Protein AF-A0A0N4XJQ5-F1 (afdb_monomer_lite)

Foldseek 3Di:
DVCVVVVVVVVVVVVVVVCCVVPVPPPPPPPDPDPDDDCPPDPPDPPVVVVVVVVVVVVVVVVVVCCVVCVLVVCCVVVVDDSVVSVVVVVVVVVVVVVVVVVVVVVVCVVVVD

pLDDT: mean 71.08, std 12.89, range [42.84, 88.19]

Organism: Nippostrongylus brasiliensis (NCBI:txid27835)

Sequence (114 aa):
MFTAPAWFATLICILSLVLLLILLEENYVGVQEEDEVDYNPLPHFDKIAVSVCVVTQFTLMFIITNLETIGSMYAMAMWSWSTHETVVYIGILQAVNGAASVLVYAGFVVKLGD

Structure (mmCIF, N/CA/C/O backbone):
data_AF-A0A0N4XJQ5-F1
#
_entry.id   AF-A0A0N4XJQ5-F1
#
loop_
_atom_site.group_PDB
_atom_site.id
_atom_site.type_symbol
_atom_site.label_atom_id
_atom_site.label_alt_id
_atom_site.label_comp_id
_atom_site.label_asym_id
_atom_site.label_entity_id
_atom_site.label_seq_id
_atom_site.pdbx_PDB_ins_code
_atom_site.Cartn_x
_atom_site.Cartn_y
_atom_site.Cartn_z
_atom_site.occupancy
_atom_site.B_iso_or_equiv
_atom_site.auth_seq_id
_atom_site.auth_comp_id
_atom_site.auth_asym_id
_atom_site.auth_atom_id
_atom_site.pdbx_PDB_model_num
ATOM 1 N N . MET A 1 1 ? -20.963 -13.973 8.513 1.00 50.94 1 MET A N 1
ATOM 2 C CA . MET A 1 1 ? -20.567 -12.555 8.343 1.00 50.94 1 MET A CA 1
ATOM 3 C C . MET A 1 1 ? -19.050 -12.355 8.160 1.00 50.94 1 MET A C 1
ATOM 5 O O . MET A 1 1 ? -18.617 -11.218 8.133 1.00 50.94 1 MET A O 1
ATOM 9 N N . PHE A 1 2 ? -18.259 -13.417 7.926 1.00 44.44 2 PHE A N 1
ATOM 10 C CA . PHE A 1 2 ? -16.825 -13.332 7.573 1.00 44.44 2 PHE A CA 1
ATOM 11 C C . PHE A 1 2 ? -16.528 -13.627 6.090 1.00 44.44 2 PHE A C 1
ATOM 13 O O . PHE A 1 2 ? -15.412 -13.434 5.630 1.00 44.44 2 PHE A O 1
ATOM 20 N N . THR A 1 3 ? -17.522 -14.086 5.322 1.00 56.22 3 THR A N 1
ATOM 21 C CA . THR A 1 3 ? -17.370 -14.436 3.899 1.00 56.22 3 THR A CA 1
ATOM 22 C C . THR A 1 3 ? -17.690 -13.276 2.957 1.00 56.22 3 THR A C 1
ATOM 24 O O . THR A 1 3 ? -17.146 -13.222 1.862 1.00 56.22 3 THR A O 1
ATOM 27 N N . ALA A 1 4 ? -18.526 -12.320 3.376 1.00 64.75 4 ALA A N 1
ATOM 28 C CA . ALA A 1 4 ? -18.886 -11.154 2.564 1.00 64.75 4 ALA A CA 1
ATOM 29 C C . ALA A 1 4 ? -17.675 -10.303 2.112 1.00 64.75 4 ALA A C 1
ATOM 31 O O . ALA A 1 4 ? -17.632 -9.955 0.933 1.00 64.75 4 ALA A O 1
ATOM 32 N N . PRO A 1 5 ? -16.659 -10.035 2.964 1.00 67.62 5 PRO A N 1
ATOM 33 C CA . PRO A 1 5 ? -15.466 -9.307 2.530 1.00 67.62 5 PRO A CA 1
ATOM 34 C C . PRO A 1 5 ? -14.649 -10.106 1.507 1.00 67.62 5 PRO A C 1
ATOM 36 O O . PRO A 1 5 ? -14.155 -9.541 0.538 1.00 67.62 5 PRO A O 1
ATOM 39 N N . ALA A 1 6 ? -14.553 -11.429 1.683 1.00 67.31 6 ALA A N 1
ATOM 40 C CA . ALA A 1 6 ? -13.788 -12.302 0.795 1.00 67.31 6 ALA A CA 1
ATOM 41 C C . ALA A 1 6 ? -14.404 -12.377 -0.611 1.00 67.31 6 ALA A C 1
ATOM 43 O O . ALA A 1 6 ? -13.694 -12.258 -1.609 1.00 67.31 6 ALA A O 1
ATOM 44 N N . TRP A 1 7 ? -15.731 -12.502 -0.703 1.00 74.69 7 TRP A N 1
ATOM 45 C CA . TRP A 1 7 ? -16.437 -12.467 -1.987 1.00 74.69 7 TRP A CA 1
ATOM 46 C C . TRP A 1 7 ? -16.303 -11.106 -2.678 1.00 74.69 7 TRP A C 1
ATOM 48 O O . TRP A 1 7 ? -16.086 -11.056 -3.886 1.00 74.69 7 TRP A O 1
ATOM 58 N N . PHE A 1 8 ? -16.362 -10.012 -1.916 1.00 76.56 8 PHE A N 1
ATOM 59 C CA . PHE A 1 8 ? -16.209 -8.661 -2.451 1.00 76.56 8 PHE A CA 1
ATOM 60 C C . PHE A 1 8 ? -14.788 -8.391 -2.973 1.00 76.56 8 PHE A C 1
ATOM 62 O O . PHE A 1 8 ? -14.630 -7.903 -4.089 1.00 76.56 8 PHE A O 1
ATOM 69 N N . ALA A 1 9 ? -13.754 -8.790 -2.226 1.00 69.88 9 ALA A N 1
ATOM 70 C CA . ALA A 1 9 ? -12.361 -8.690 -2.665 1.00 69.88 9 ALA A CA 1
ATOM 71 C C . ALA A 1 9 ? -12.098 -9.510 -3.939 1.00 69.88 9 ALA A C 1
ATOM 73 O O . ALA A 1 9 ? -11.463 -9.025 -4.872 1.00 69.88 9 ALA A O 1
ATOM 74 N N . THR A 1 10 ? -12.647 -10.727 -4.013 1.00 78.94 10 THR A N 1
ATOM 75 C CA . THR A 1 10 ? -12.512 -11.586 -5.200 1.00 78.94 10 THR A CA 1
ATOM 76 C C . THR A 1 10 ? -13.169 -10.949 -6.426 1.00 78.94 10 THR A C 1
ATOM 78 O O . THR A 1 10 ? -12.589 -10.958 -7.510 1.00 78.94 10 THR A O 1
ATOM 81 N N . LEU A 1 11 ? -14.347 -10.342 -6.254 1.00 85.69 11 LEU A N 1
ATOM 82 C CA . LEU A 1 11 ? -15.053 -9.635 -7.322 1.00 85.69 11 LEU A CA 1
ATOM 83 C C . LEU A 1 11 ? -14.239 -8.438 -7.828 1.00 85.69 11 LEU A C 1
ATOM 85 O O . LEU A 1 11 ? -14.081 -8.291 -9.037 1.00 85.69 11 LEU A O 1
ATOM 89 N N . ILE A 1 12 ? -13.662 -7.634 -6.928 1.00 79.50 12 ILE A N 1
ATOM 90 C CA . ILE A 1 12 ? -12.792 -6.507 -7.297 1.00 79.50 12 ILE A CA 1
ATOM 91 C C . ILE A 1 12 ? -11.550 -6.992 -8.051 1.00 79.50 12 ILE A C 1
ATOM 93 O O . ILE A 1 12 ? -11.207 -6.404 -9.071 1.00 79.50 12 ILE A O 1
ATOM 97 N N . CYS A 1 13 ? -10.902 -8.076 -7.616 1.00 79.50 13 CYS A N 1
ATOM 98 C CA . CYS A 1 13 ? -9.750 -8.634 -8.331 1.00 79.50 13 CYS A CA 1
ATOM 99 C C . CYS A 1 13 ? -10.110 -9.087 -9.752 1.00 79.50 13 CYS A C 1
ATOM 101 O O . CYS A 1 13 ? -9.372 -8.795 -10.691 1.00 79.50 13 CYS A O 1
ATOM 103 N N . ILE A 1 14 ? -11.250 -9.763 -9.923 1.00 83.62 14 ILE A N 1
ATOM 104 C CA . ILE A 1 14 ? -11.742 -10.172 -11.245 1.00 83.62 14 ILE A CA 1
ATOM 105 C C . ILE A 1 14 ? -12.039 -8.939 -12.104 1.00 83.62 14 ILE A C 1
ATOM 107 O O . ILE A 1 14 ? -11.632 -8.889 -13.261 1.00 83.62 14 ILE A O 1
ATOM 111 N N . LEU A 1 15 ? -12.701 -7.927 -11.540 1.00 83.88 15 LEU A N 1
ATOM 112 C CA . LEU A 1 15 ? -13.035 -6.691 -12.245 1.00 83.88 15 LEU A CA 1
ATOM 113 C C . LEU A 1 15 ? -11.778 -5.923 -12.683 1.00 83.88 15 LEU A C 1
ATOM 115 O O . LEU A 1 15 ? -11.712 -5.463 -13.818 1.00 83.88 15 LEU A O 1
ATOM 119 N N . SER A 1 16 ? -10.765 -5.836 -11.819 1.00 74.69 16 SER A N 1
ATOM 120 C CA . SER A 1 16 ? -9.471 -5.226 -12.136 1.00 74.69 16 SER A CA 1
ATOM 121 C C . SER A 1 16 ? -8.727 -5.989 -13.227 1.00 74.69 16 SER A C 1
ATOM 123 O O . SER A 1 16 ? -8.138 -5.366 -14.102 1.00 74.69 16 SER A O 1
ATOM 125 N N . LEU A 1 17 ? -8.779 -7.325 -13.219 1.00 77.94 17 LEU A N 1
ATOM 126 C CA . LEU A 1 17 ? -8.178 -8.149 -14.268 1.00 77.94 17 LEU A CA 1
ATOM 127 C C . LEU A 1 17 ? -8.882 -7.921 -15.612 1.00 77.94 17 LEU A C 1
ATOM 129 O O . LEU A 1 17 ? -8.220 -7.745 -16.628 1.00 77.94 17 LEU A O 1
ATOM 133 N N . VAL A 1 18 ? -10.215 -7.852 -15.615 1.00 81.81 18 VAL A N 1
ATOM 134 C CA . VAL A 1 18 ? -11.004 -7.539 -16.817 1.00 81.81 18 VAL A CA 1
ATOM 135 C C . VAL A 1 18 ? -10.704 -6.127 -17.331 1.00 81.81 18 VAL A C 1
ATOM 137 O O . VAL A 1 18 ? -10.526 -5.947 -18.531 1.00 81.81 18 VAL A O 1
ATOM 140 N N . LEU A 1 19 ? -10.605 -5.135 -16.442 1.00 76.62 19 LEU A N 1
ATOM 141 C CA . LEU A 1 19 ? -10.215 -3.769 -16.801 1.00 76.62 19 LEU A CA 1
ATOM 142 C C . LEU A 1 19 ? -8.806 -3.716 -17.386 1.00 76.62 19 LEU A C 1
ATOM 144 O O . LEU A 1 19 ? -8.601 -3.035 -18.380 1.00 76.62 19 LEU A O 1
ATOM 148 N N . LEU A 1 20 ? -7.856 -4.458 -16.819 1.00 76.31 20 LEU A N 1
ATOM 149 C CA . LEU A 1 20 ? -6.505 -4.559 -17.360 1.00 76.31 20 LEU A CA 1
ATOM 150 C C . LEU A 1 20 ? -6.541 -5.165 -18.773 1.00 76.31 20 LEU A C 1
ATOM 152 O O . LEU A 1 20 ? -5.971 -4.587 -19.682 1.00 76.31 20 LEU A O 1
ATOM 156 N N . LEU A 1 21 ? -7.291 -6.245 -19.007 1.00 74.62 21 LEU A N 1
ATOM 157 C CA . LEU A 1 21 ? -7.379 -6.862 -20.340 1.00 74.62 21 LEU A CA 1
ATOM 158 C C . LEU A 1 21 ? -8.044 -5.981 -21.412 1.00 74.62 21 LEU A C 1
ATOM 160 O O . LEU A 1 21 ? -7.761 -6.161 -22.592 1.00 74.62 21 LEU A O 1
ATOM 164 N N . ILE A 1 22 ? -8.955 -5.079 -21.033 1.00 77.62 22 ILE A N 1
ATOM 165 C CA . ILE A 1 22 ? -9.689 -4.227 -21.988 1.00 77.62 22 ILE A CA 1
ATOM 166 C C . ILE A 1 22 ? -9.015 -2.861 -22.169 1.00 77.62 22 ILE A C 1
ATOM 168 O O . ILE A 1 22 ? -9.081 -2.293 -23.255 1.00 77.62 22 ILE A O 1
ATOM 172 N N . LEU A 1 23 ? -8.421 -2.312 -21.105 1.00 67.94 23 LEU A N 1
ATOM 173 C CA . LEU A 1 23 ? -7.946 -0.927 -21.044 1.00 67.94 23 LEU A CA 1
ATOM 174 C C . LEU A 1 23 ? -6.418 -0.800 -21.089 1.00 67.94 23 LEU A C 1
ATOM 176 O O . LEU A 1 23 ? -5.919 0.297 -21.332 1.00 67.94 23 LEU A O 1
ATOM 180 N N . LEU A 1 24 ? -5.674 -1.877 -20.817 1.00 52.75 24 LEU A N 1
ATOM 181 C CA . LEU A 1 24 ? -4.220 -1.867 -20.924 1.00 52.75 24 LEU A CA 1
ATOM 182 C C . LEU A 1 24 ? -3.831 -2.048 -22.392 1.00 52.75 24 LEU A C 1
ATOM 184 O O . LEU A 1 24 ? -3.676 -3.159 -22.890 1.00 52.75 24 LEU A O 1
ATOM 188 N N . GLU A 1 25 ? -3.674 -0.931 -23.087 1.00 49.94 25 GLU A N 1
ATOM 189 C CA . GLU A 1 25 ? -2.911 -0.891 -24.326 1.00 49.94 25 GLU A CA 1
ATOM 190 C C . GLU A 1 25 ? -1.431 -1.034 -23.942 1.00 49.94 25 GLU A C 1
ATOM 192 O O . GLU A 1 25 ? -0.844 -0.139 -23.328 1.00 49.94 25 GLU A O 1
ATOM 197 N N . GLU A 1 26 ? -0.855 -2.212 -24.194 1.00 50.94 26 GLU A N 1
ATOM 198 C CA . GLU A 1 26 ? 0.545 -2.515 -23.891 1.00 50.94 26 GLU A CA 1
ATOM 199 C C . GLU A 1 26 ? 1.464 -1.644 -24.760 1.00 50.94 26 GLU A C 1
ATOM 201 O O . GLU A 1 26 ? 1.911 -2.042 -25.834 1.00 50.94 26 GLU A O 1
ATOM 206 N N . ASN A 1 27 ? 1.767 -0.429 -24.301 1.00 43.44 27 ASN A N 1
ATOM 207 C CA . ASN A 1 27 ? 2.837 0.367 -24.882 1.00 43.44 27 ASN A CA 1
ATOM 208 C C . ASN A 1 27 ? 4.170 -0.238 -24.422 1.00 43.44 27 ASN A C 1
ATOM 210 O O . ASN A 1 27 ? 4.684 0.072 -23.343 1.00 43.44 27 ASN A O 1
ATOM 214 N N . TYR A 1 28 ? 4.700 -1.165 -25.220 1.00 49.12 28 TYR A N 1
ATOM 215 C CA . TYR A 1 28 ? 6.061 -1.655 -25.066 1.00 49.12 28 TYR A CA 1
ATOM 216 C C . TYR A 1 28 ? 7.022 -0.503 -25.356 1.00 49.12 28 TYR A C 1
ATOM 218 O O . TYR A 1 28 ? 7.401 -0.260 -26.501 1.00 49.12 28 TYR A O 1
ATOM 226 N N . VAL A 1 29 ? 7.427 0.198 -24.296 1.00 44.28 29 VAL A N 1
ATOM 227 C CA . VAL A 1 29 ? 8.484 1.214 -24.317 1.00 44.28 29 VAL A CA 1
ATOM 228 C C . VAL A 1 29 ? 9.802 0.521 -24.695 1.00 44.28 29 VAL A C 1
ATOM 230 O O . VAL A 1 29 ? 10.568 0.111 -23.826 1.00 44.28 29 VAL A O 1
ATOM 233 N N . GLY A 1 30 ? 10.026 0.288 -25.990 1.00 49.59 30 GLY A N 1
ATOM 234 C CA . GLY A 1 30 ? 11.233 -0.362 -26.511 1.00 49.59 30 GLY A CA 1
ATOM 235 C C . GLY A 1 30 ? 11.051 -1.382 -27.639 1.00 49.59 30 GLY A C 1
ATOM 236 O O . GLY A 1 30 ? 12.057 -1.924 -28.083 1.00 49.59 30 GLY A O 1
ATOM 237 N N . VAL A 1 31 ? 9.836 -1.653 -28.129 1.00 49.75 31 VAL A N 1
ATOM 238 C CA . VAL A 1 31 ? 9.665 -2.346 -29.422 1.00 49.75 31 VAL A CA 1
ATOM 239 C C . VAL A 1 31 ? 9.406 -1.278 -30.481 1.00 49.75 31 VAL A C 1
ATOM 241 O O . VAL A 1 31 ? 8.264 -0.991 -30.829 1.00 49.75 31 VAL A O 1
ATOM 244 N N . GLN A 1 32 ? 10.477 -0.628 -30.944 1.00 43.84 32 GLN A N 1
ATOM 245 C CA . GLN A 1 32 ? 10.439 0.031 -32.247 1.00 43.84 32 GLN A CA 1
ATOM 246 C C . GLN A 1 32 ? 10.186 -1.054 -33.306 1.00 43.84 32 GLN A C 1
ATOM 248 O O . GLN A 1 32 ? 10.863 -2.084 -33.303 1.00 43.84 32 GLN A O 1
ATOM 253 N N . GLU A 1 33 ? 9.209 -0.829 -34.189 1.00 47.34 33 GLU A N 1
ATOM 254 C CA . GLU A 1 33 ? 9.099 -1.581 -35.442 1.00 47.34 33 GLU A CA 1
ATOM 255 C C . GLU A 1 33 ? 10.432 -1.496 -36.209 1.00 47.34 33 GLU A C 1
ATOM 257 O O . GLU A 1 33 ? 11.152 -0.503 -36.104 1.00 47.34 33 GLU A O 1
ATOM 262 N N . GLU A 1 34 ? 10.763 -2.571 -36.926 1.00 49.31 34 GLU A N 1
ATOM 263 C CA . GLU A 1 34 ? 12.089 -2.994 -37.416 1.00 49.31 34 GLU A CA 1
ATOM 264 C C . GLU A 1 34 ? 12.908 -2.024 -38.307 1.00 49.31 34 GLU A C 1
ATOM 266 O O . GLU A 1 34 ? 13.911 -2.454 -38.871 1.00 49.31 34 GLU A O 1
ATOM 271 N N . ASP A 1 35 ? 12.590 -0.733 -38.419 1.00 49.69 35 ASP A N 1
ATOM 272 C CA . ASP A 1 35 ? 13.140 0.111 -39.492 1.00 49.69 35 ASP A CA 1
ATOM 273 C C . ASP A 1 35 ? 14.108 1.246 -39.109 1.00 49.69 35 ASP A C 1
ATOM 275 O O . ASP A 1 35 ? 14.593 1.916 -40.020 1.00 49.69 35 ASP A O 1
ATOM 279 N N . GLU A 1 36 ? 14.519 1.446 -37.847 1.00 46.19 36 GLU A N 1
ATOM 280 C CA . GLU A 1 36 ? 15.635 2.374 -37.561 1.00 46.19 36 GLU A CA 1
ATOM 281 C C . GLU A 1 36 ? 16.668 1.858 -36.546 1.00 46.19 36 GLU A C 1
ATOM 283 O O . GLU A 1 36 ? 16.383 1.358 -35.460 1.00 46.19 36 GLU A O 1
ATOM 288 N N . VAL A 1 37 ? 17.924 1.983 -36.973 1.00 51.78 37 VAL A N 1
ATOM 289 C CA . VAL A 1 37 ? 19.140 1.417 -36.396 1.00 51.78 37 VAL A CA 1
ATOM 290 C C . VAL A 1 37 ? 19.573 2.212 -35.159 1.00 51.78 37 VAL A C 1
ATOM 292 O O . VAL A 1 37 ? 20.389 3.120 -35.269 1.00 51.78 37 VAL A O 1
ATOM 295 N N . ASP A 1 38 ? 19.083 1.845 -33.976 1.00 47.06 38 ASP A N 1
ATOM 296 C CA . ASP A 1 38 ? 19.797 2.063 -32.708 1.00 47.06 38 ASP A CA 1
ATOM 297 C C . ASP A 1 38 ? 19.412 0.972 -31.700 1.00 47.06 38 ASP A C 1
ATOM 299 O O . ASP A 1 38 ? 18.500 1.106 -30.886 1.00 47.06 38 ASP A O 1
ATOM 303 N N . TYR A 1 39 ? 20.088 -0.176 -31.797 1.00 46.59 39 TYR A N 1
ATOM 304 C CA . TYR A 1 39 ? 19.915 -1.279 -30.856 1.00 46.59 39 TYR A CA 1
ATOM 305 C C . TYR A 1 39 ? 20.590 -0.910 -29.530 1.00 46.59 39 TYR A C 1
ATOM 307 O O . TYR A 1 39 ? 21.717 -1.323 -29.251 1.00 46.59 39 TYR A O 1
ATOM 315 N N . ASN A 1 40 ? 19.907 -0.123 -28.702 1.00 50.91 40 ASN A N 1
ATOM 316 C CA . ASN A 1 40 ? 20.228 -0.019 -27.288 1.00 50.91 40 ASN A CA 1
ATOM 317 C C . ASN A 1 40 ? 19.652 -1.276 -26.612 1.00 50.91 40 ASN A C 1
ATOM 319 O O . ASN A 1 40 ? 18.428 -1.388 -26.506 1.00 50.91 40 ASN A O 1
ATOM 323 N N . PRO A 1 41 ? 20.470 -2.268 -26.209 1.00 50.75 41 PRO A N 1
ATOM 324 C CA . PRO A 1 41 ? 19.940 -3.485 -25.617 1.00 50.75 41 PRO A CA 1
ATOM 325 C C . PRO A 1 41 ? 19.180 -3.107 -24.347 1.00 50.75 41 PRO A C 1
ATOM 327 O O . PRO A 1 41 ? 19.788 -2.639 -23.380 1.00 50.75 41 PRO A O 1
ATOM 330 N N . LEU A 1 42 ? 17.857 -3.311 -24.342 1.00 54.47 42 LEU A N 1
ATOM 331 C CA . LEU A 1 42 ? 17.090 -3.227 -23.106 1.00 54.47 42 LEU A CA 1
ATOM 332 C C . LEU A 1 42 ? 17.799 -4.110 -22.063 1.00 54.47 42 LEU A C 1
ATOM 334 O O . LEU A 1 42 ? 18.147 -5.258 -22.374 1.00 54.47 42 LEU A O 1
ATOM 338 N N . PRO A 1 43 ? 18.063 -3.598 -20.847 1.00 60.03 43 PRO A N 1
ATOM 339 C CA . PRO A 1 43 ? 18.685 -4.398 -19.805 1.00 60.03 43 PRO A CA 1
ATOM 340 C C . PRO A 1 43 ? 17.850 -5.664 -19.596 1.00 60.03 43 PRO A C 1
ATOM 342 O O . PRO A 1 43 ? 16.623 -5.598 -19.512 1.00 60.03 43 PRO A O 1
ATOM 345 N N . HIS A 1 44 ? 18.518 -6.823 -19.573 1.00 59.44 44 HIS A N 1
ATOM 346 C CA . HIS A 1 44 ? 17.871 -8.126 -19.417 1.00 59.44 44 HIS A CA 1
ATOM 347 C C . HIS A 1 44 ? 16.836 -8.077 -18.287 1.00 59.44 44 HIS A C 1
ATOM 349 O O . HIS A 1 44 ? 17.145 -7.603 -17.196 1.00 59.44 44 HIS A O 1
ATOM 355 N N . PHE A 1 45 ? 15.633 -8.596 -18.553 1.00 59.06 45 PHE A N 1
ATOM 356 C CA . PHE A 1 45 ? 14.546 -8.693 -17.580 1.00 59.06 45 PHE A CA 1
ATOM 357 C C . PHE A 1 45 ? 15.053 -9.324 -16.274 1.00 59.06 45 PHE A C 1
ATOM 359 O O . PHE A 1 45 ? 15.290 -10.537 -16.203 1.00 59.06 45 PHE A O 1
ATOM 366 N N . ASP A 1 46 ? 15.255 -8.488 -15.252 1.00 68.12 46 ASP A N 1
ATOM 367 C CA . ASP A 1 46 ? 15.809 -8.914 -13.973 1.00 68.12 46 ASP A CA 1
ATOM 368 C C . ASP A 1 46 ? 14.720 -9.609 -13.153 1.00 68.12 46 ASP A C 1
ATOM 370 O O . ASP A 1 46 ? 13.974 -9.016 -12.370 1.00 68.12 46 ASP A O 1
ATOM 374 N N . LYS A 1 47 ? 14.637 -10.925 -13.354 1.00 75.12 47 LYS A N 1
ATOM 375 C CA . LYS A 1 47 ? 13.716 -11.817 -12.645 1.00 75.12 47 LYS A CA 1
ATOM 376 C C . LYS A 1 47 ? 13.914 -11.751 -11.127 1.00 75.12 47 LYS A C 1
ATOM 378 O O . LYS A 1 47 ? 12.961 -11.987 -10.385 1.00 75.12 47 LYS A O 1
ATOM 383 N N . ILE A 1 48 ? 15.119 -11.426 -10.652 1.00 73.31 48 ILE A N 1
ATOM 384 C CA . ILE A 1 48 ? 15.417 -11.322 -9.222 1.00 73.31 48 ILE A CA 1
ATOM 385 C C . ILE A 1 48 ? 14.801 -10.035 -8.681 1.00 73.31 48 ILE A C 1
ATOM 387 O O . ILE A 1 48 ? 14.038 -10.104 -7.721 1.00 73.31 48 ILE A O 1
ATOM 391 N N . ALA A 1 49 ? 15.020 -8.896 -9.340 1.00 69.62 49 ALA A N 1
ATOM 392 C CA . ALA A 1 49 ? 14.392 -7.632 -8.953 1.00 69.62 49 ALA A CA 1
ATOM 393 C C . ALA A 1 49 ? 12.856 -7.725 -8.952 1.00 69.62 49 ALA A C 1
ATOM 395 O O . ALA A 1 49 ? 12.209 -7.323 -7.983 1.00 69.62 49 ALA A O 1
ATOM 396 N N . VAL A 1 50 ? 12.270 -8.330 -9.991 1.00 75.19 50 VAL A N 1
ATOM 397 C CA . VAL A 1 50 ? 10.815 -8.529 -10.082 1.00 75.19 50 VAL A CA 1
ATOM 398 C C . VAL A 1 50 ? 10.311 -9.451 -8.970 1.00 75.19 50 VAL A C 1
ATOM 400 O O . VAL A 1 50 ? 9.317 -9.135 -8.321 1.00 75.19 50 VAL A O 1
ATOM 403 N N . SER A 1 51 ? 10.999 -10.562 -8.690 1.00 68.31 51 SER A N 1
ATOM 404 C CA . SER A 1 51 ? 10.577 -11.485 -7.626 1.00 68.31 51 SER A CA 1
ATOM 405 C C . SER A 1 51 ? 10.670 -10.864 -6.232 1.00 68.31 51 SER A C 1
ATOM 407 O O . SER A 1 51 ? 9.742 -11.024 -5.441 1.00 68.31 51 SER A O 1
ATOM 409 N N . VAL A 1 52 ? 11.724 -10.094 -5.942 1.00 75.00 52 VAL A N 1
ATOM 410 C CA . VAL A 1 52 ? 11.84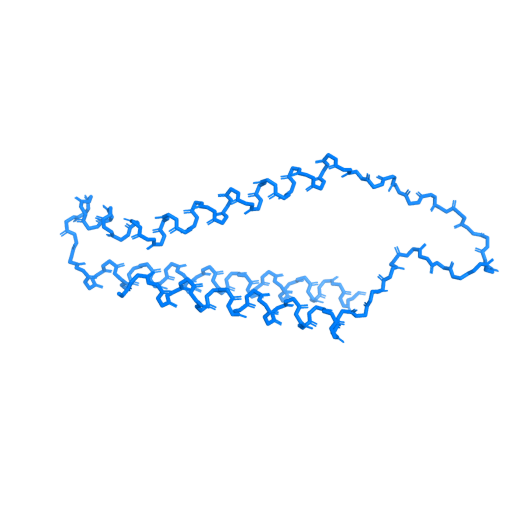2 -9.342 -4.686 1.00 75.00 52 VAL A CA 1
ATOM 411 C C . VAL A 1 52 ? 10.702 -8.336 -4.573 1.00 75.00 52 VAL A C 1
ATOM 413 O O . VAL A 1 52 ? 10.042 -8.292 -3.541 1.00 75.00 52 VAL A O 1
ATOM 416 N N . CYS A 1 53 ? 10.404 -7.594 -5.642 1.00 77.19 53 CYS A N 1
ATOM 417 C CA . CYS A 1 53 ? 9.304 -6.633 -5.651 1.00 77.19 53 CYS A CA 1
ATOM 418 C C . CYS A 1 53 ? 7.953 -7.305 -5.350 1.00 77.19 53 CYS A C 1
ATOM 420 O O . CYS A 1 53 ? 7.210 -6.840 -4.486 1.00 77.19 53 CYS A O 1
ATOM 422 N N . VAL A 1 54 ? 7.669 -8.452 -5.975 1.00 78.19 54 VAL A N 1
ATOM 423 C CA . VAL A 1 54 ? 6.438 -9.225 -5.736 1.00 78.19 54 VAL A CA 1
ATOM 424 C C . VAL A 1 54 ? 6.362 -9.739 -4.295 1.00 78.19 54 VAL A C 1
ATOM 426 O O . VAL A 1 54 ? 5.314 -9.625 -3.658 1.00 78.19 54 VAL A O 1
ATOM 429 N N . VAL A 1 55 ? 7.459 -10.267 -3.745 1.00 77.75 55 VAL A N 1
ATOM 430 C CA . VAL A 1 55 ? 7.507 -10.759 -2.357 1.00 77.75 55 VAL A CA 1
ATOM 431 C C . VAL A 1 55 ? 7.331 -9.616 -1.357 1.00 77.75 55 VAL A C 1
ATOM 433 O O . VAL A 1 55 ? 6.593 -9.758 -0.377 1.00 77.75 55 VAL A O 1
ATOM 436 N N . THR A 1 56 ? 7.962 -8.468 -1.599 1.00 79.75 56 THR A N 1
ATOM 437 C CA . THR A 1 56 ? 7.786 -7.269 -0.775 1.00 79.75 56 THR A CA 1
ATOM 438 C C . THR A 1 56 ? 6.340 -6.787 -0.830 1.00 79.75 56 THR A C 1
ATOM 440 O O . THR A 1 56 ? 5.748 -6.541 0.219 1.00 79.75 56 THR A O 1
ATOM 443 N N . GLN A 1 57 ? 5.734 -6.735 -2.017 1.00 79.81 57 GLN A N 1
ATOM 444 C CA . GLN A 1 57 ? 4.342 -6.319 -2.182 1.00 79.81 57 GLN A CA 1
ATOM 445 C C . GLN A 1 57 ? 3.371 -7.266 -1.467 1.00 79.81 57 GLN A C 1
ATOM 447 O O . GLN A 1 57 ? 2.457 -6.817 -0.775 1.00 79.81 57 GLN A O 1
ATOM 452 N N . PHE A 1 58 ? 3.605 -8.576 -1.567 1.00 79.25 58 PHE A N 1
ATOM 453 C CA . PHE A 1 58 ? 2.841 -9.583 -0.837 1.00 79.25 58 PHE A CA 1
ATOM 454 C C . PHE A 1 58 ? 2.962 -9.400 0.681 1.00 79.25 58 PHE A C 1
ATOM 456 O O . PHE A 1 58 ? 1.959 -9.407 1.393 1.00 79.25 58 PHE A O 1
ATOM 463 N N . THR A 1 59 ? 4.180 -9.180 1.179 1.00 82.75 59 THR A N 1
ATOM 464 C CA . THR A 1 59 ? 4.444 -8.972 2.611 1.00 82.75 59 THR A CA 1
ATOM 465 C C . THR A 1 59 ? 3.752 -7.711 3.129 1.00 82.75 59 THR A C 1
ATOM 467 O O . THR A 1 59 ? 3.143 -7.737 4.197 1.00 82.75 59 THR A O 1
ATOM 470 N N . LEU A 1 60 ? 3.787 -6.619 2.360 1.00 79.81 60 LEU A N 1
ATOM 471 C CA . LEU A 1 60 ? 3.100 -5.372 2.698 1.00 79.81 60 LEU A CA 1
ATOM 472 C C . LEU A 1 60 ? 1.585 -5.569 2.776 1.00 79.81 60 LEU A C 1
ATOM 474 O O . LEU A 1 60 ? 0.982 -5.200 3.782 1.00 79.81 60 LEU A O 1
ATOM 478 N N . MET A 1 61 ? 0.976 -6.204 1.768 1.00 81.44 61 MET A N 1
ATOM 479 C CA . MET A 1 61 ? -0.457 -6.512 1.798 1.00 81.44 61 MET A CA 1
ATOM 480 C C . MET A 1 61 ? -0.818 -7.410 2.985 1.00 81.44 61 MET A C 1
ATOM 482 O O . MET A 1 61 ? -1.798 -7.139 3.674 1.00 81.44 61 MET A O 1
ATOM 486 N N . PHE A 1 62 ? -0.001 -8.422 3.285 1.00 79.94 62 PHE A N 1
ATOM 487 C CA . PHE A 1 62 ? -0.216 -9.303 4.432 1.00 79.94 62 PHE A CA 1
ATOM 488 C C . PHE A 1 62 ? -0.203 -8.538 5.763 1.00 79.94 62 PHE A C 1
ATOM 490 O O . PHE A 1 62 ? -1.098 -8.724 6.590 1.00 79.94 62 PHE A O 1
ATOM 497 N N . ILE A 1 63 ? 0.779 -7.658 5.975 1.00 83.00 63 ILE A N 1
ATOM 498 C CA . ILE A 1 63 ? 0.861 -6.836 7.189 1.00 83.00 63 ILE A CA 1
ATOM 499 C C . ILE A 1 63 ? -0.361 -5.924 7.295 1.00 83.00 63 ILE A C 1
ATOM 501 O O . ILE A 1 63 ? -0.994 -5.897 8.349 1.00 83.00 63 ILE A O 1
ATOM 505 N N . ILE A 1 64 ? -0.725 -5.226 6.215 1.00 82.62 64 ILE A N 1
ATOM 506 C CA . ILE A 1 64 ? -1.866 -4.301 6.198 1.00 82.62 64 ILE A CA 1
ATOM 507 C C . ILE A 1 64 ? -3.160 -5.035 6.549 1.00 82.62 64 ILE A C 1
ATOM 509 O O . ILE A 1 64 ? -3.874 -4.601 7.445 1.00 82.62 64 ILE A O 1
ATOM 513 N N . THR A 1 65 ? -3.436 -6.186 5.933 1.00 82.81 65 THR A N 1
ATOM 514 C CA . THR A 1 65 ? -4.652 -6.958 6.225 1.00 82.81 65 THR A CA 1
ATOM 515 C C . THR A 1 65 ? -4.714 -7.411 7.683 1.00 82.81 65 THR A C 1
ATOM 517 O O . THR A 1 65 ? -5.769 -7.320 8.315 1.00 82.81 65 THR A O 1
ATOM 520 N N . ASN A 1 66 ? -3.595 -7.873 8.252 1.00 82.69 66 ASN A N 1
ATOM 521 C CA . ASN A 1 66 ? -3.548 -8.243 9.668 1.00 82.69 66 ASN A CA 1
ATOM 522 C C . ASN A 1 66 ? -3.744 -7.023 10.580 1.00 82.69 66 ASN A C 1
ATOM 524 O O . ASN A 1 66 ? -4.430 -7.121 11.599 1.00 82.69 66 ASN A O 1
ATOM 528 N N . LEU A 1 67 ? -3.190 -5.870 10.206 1.00 80.12 67 LEU A N 1
ATOM 529 C CA . LEU A 1 67 ? -3.303 -4.627 10.962 1.00 80.12 67 LEU A CA 1
ATOM 530 C C . LEU A 1 67 ? -4.722 -4.043 10.896 1.00 80.12 67 LEU A C 1
ATOM 532 O O . LEU A 1 67 ? -5.241 -3.605 11.916 1.00 80.12 67 LEU A O 1
ATOM 536 N N . GLU A 1 68 ? -5.401 -4.119 9.756 1.00 77.88 68 GLU A N 1
ATOM 537 C CA . GLU A 1 68 ? -6.812 -3.729 9.637 1.00 77.88 68 GLU A CA 1
ATOM 538 C C . GLU A 1 68 ? -7.736 -4.681 10.414 1.00 77.88 68 GLU A C 1
ATOM 540 O O . GLU A 1 68 ? -8.672 -4.238 11.081 1.00 77.88 68 GLU A O 1
ATOM 545 N N . THR A 1 69 ? -7.456 -5.989 10.383 1.00 81.12 69 THR A N 1
ATOM 546 C CA . THR A 1 69 ? -8.321 -7.004 11.011 1.00 81.12 69 THR A CA 1
ATOM 547 C C . THR A 1 69 ? -8.161 -7.054 12.533 1.00 81.12 69 THR A C 1
ATOM 549 O O . THR A 1 69 ? -9.150 -7.156 13.257 1.00 81.12 69 THR A O 1
ATOM 552 N N . ILE A 1 70 ? -6.923 -7.012 13.036 1.00 81.06 70 ILE A N 1
ATOM 553 C CA . ILE A 1 70 ? -6.600 -7.250 14.455 1.00 81.06 70 ILE A CA 1
ATOM 554 C C . ILE A 1 70 ? -6.088 -5.976 15.143 1.00 81.06 70 ILE A C 1
ATOM 556 O O . ILE A 1 70 ? -6.176 -5.858 16.365 1.00 81.06 70 ILE A O 1
ATOM 560 N N . GLY A 1 71 ? -5.597 -4.987 14.391 1.00 76.94 71 GLY A N 1
ATOM 561 C CA . GLY A 1 71 ? -5.000 -3.775 14.958 1.00 76.94 71 GLY A CA 1
ATOM 562 C C . GLY A 1 71 ? -5.978 -2.941 15.781 1.00 76.94 71 GLY A C 1
ATOM 563 O O . GLY A 1 71 ? -5.576 -2.368 16.789 1.00 76.94 71 GLY A O 1
ATOM 564 N N . SER A 1 72 ? -7.270 -2.945 15.443 1.00 75.88 72 SER A N 1
ATOM 565 C CA . SER A 1 72 ? -8.305 -2.296 16.260 1.00 75.88 72 SER A CA 1
ATOM 566 C C . SER A 1 72 ? -8.475 -2.972 17.627 1.00 75.88 72 SER A C 1
ATOM 568 O O . SER A 1 72 ? -8.500 -2.296 18.653 1.00 75.88 72 SER A O 1
ATOM 570 N N . MET A 1 73 ? -8.506 -4.307 17.677 1.00 79.44 73 MET A N 1
ATOM 571 C CA . MET A 1 73 ? -8.548 -5.056 18.941 1.00 79.44 73 MET A CA 1
ATOM 572 C C . MET A 1 73 ? -7.282 -4.845 19.774 1.00 79.44 73 MET A C 1
ATOM 574 O O . MET A 1 73 ? -7.363 -4.690 20.991 1.00 79.44 73 MET A O 1
ATOM 578 N N . TYR A 1 74 ? -6.123 -4.783 19.120 1.00 79.38 74 TYR A N 1
ATOM 579 C CA . TYR A 1 74 ? -4.848 -4.523 19.779 1.00 79.38 74 TYR A CA 1
ATOM 580 C C . TYR A 1 74 ? -4.773 -3.106 20.371 1.00 79.38 74 TYR A C 1
ATOM 582 O O . TYR A 1 74 ? -4.391 -2.946 21.528 1.00 79.38 74 TYR A O 1
ATOM 590 N N . ALA A 1 75 ? -5.203 -2.084 19.626 1.00 71.31 75 ALA A N 1
ATOM 591 C CA . ALA A 1 75 ? -5.234 -0.701 20.102 1.00 71.31 75 ALA A CA 1
ATOM 592 C C . ALA A 1 75 ? -6.202 -0.517 21.285 1.00 71.31 75 ALA A C 1
ATOM 594 O O . ALA A 1 75 ? -5.850 0.133 22.271 1.00 71.31 75 ALA A O 1
ATOM 595 N N . MET A 1 76 ? -7.376 -1.158 21.236 1.00 75.62 76 MET A N 1
ATOM 596 C CA . MET A 1 76 ? -8.314 -1.184 22.365 1.00 75.62 76 MET A CA 1
ATOM 597 C C . MET A 1 76 ? -7.694 -1.829 23.611 1.00 75.62 76 MET A C 1
ATOM 599 O O . MET A 1 76 ? -7.878 -1.318 24.710 1.00 75.62 76 MET A O 1
ATOM 603 N N . ALA A 1 77 ? -6.927 -2.914 23.459 1.00 77.56 77 ALA A N 1
ATOM 604 C CA . ALA A 1 77 ? -6.284 -3.596 24.582 1.00 77.56 77 ALA A CA 1
ATOM 605 C C . ALA A 1 77 ? -5.096 -2.815 25.175 1.00 77.56 77 ALA A C 1
ATOM 607 O O . ALA A 1 77 ? -4.884 -2.850 26.385 1.00 77.56 77 ALA A O 1
ATOM 608 N N . MET A 1 78 ? -4.321 -2.115 24.342 1.00 77.62 78 MET A N 1
ATOM 609 C CA . MET A 1 78 ? -3.097 -1.422 24.761 1.00 77.62 78 MET A CA 1
ATOM 610 C C . MET A 1 78 ? -3.369 -0.040 25.372 1.00 77.62 78 MET A C 1
ATOM 612 O O . MET A 1 78 ? -2.701 0.347 26.328 1.00 77.62 78 MET A O 1
ATOM 616 N N . TRP A 1 79 ? -4.363 0.686 24.852 1.00 73.56 79 TRP A N 1
ATOM 617 C CA . TRP A 1 79 ? -4.742 2.017 25.341 1.00 73.56 79 TRP A CA 1
ATOM 618 C C . TRP A 1 79 ? -6.039 2.041 26.160 1.00 73.56 79 TRP A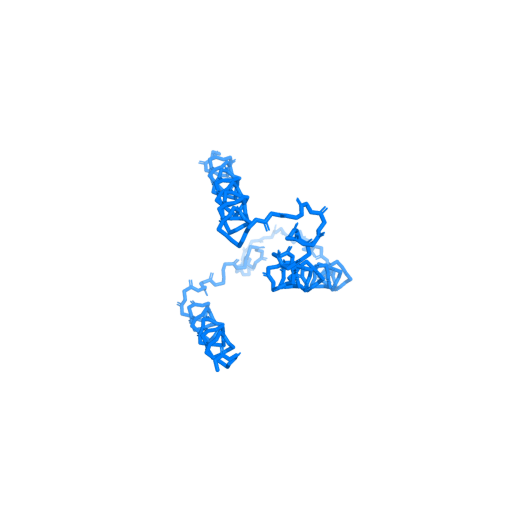 C 1
ATOM 620 O O . TRP A 1 79 ? -6.433 3.101 26.642 1.00 73.56 79 TRP A O 1
ATOM 630 N N . SER A 1 80 ? -6.698 0.891 26.350 1.00 75.38 80 SER A N 1
ATOM 631 C CA . SER A 1 80 ? -8.011 0.788 27.008 1.00 75.38 80 SER A CA 1
ATOM 632 C C . SER A 1 80 ? -9.074 1.716 26.388 1.00 75.38 80 SER A C 1
ATOM 634 O O . SER A 1 80 ? -9.974 2.190 27.085 1.00 75.38 80 SER A O 1
ATOM 636 N N . TRP A 1 81 ? -8.961 2.004 25.087 1.00 69.31 81 TRP A N 1
ATOM 637 C CA . TRP A 1 81 ? -9.878 2.882 24.356 1.00 69.31 81 TRP A CA 1
ATOM 638 C C . TRP A 1 81 ? -11.212 2.204 24.057 1.00 69.31 81 TRP A C 1
ATOM 640 O O . TRP A 1 81 ? -11.284 0.985 23.879 1.00 69.31 81 TRP A O 1
ATOM 650 N N . SER A 1 82 ? -12.279 3.001 23.948 1.00 75.25 82 SER A N 1
ATOM 651 C CA . SER A 1 82 ? -13.567 2.481 23.499 1.00 75.25 82 SER A CA 1
ATOM 652 C C . SER A 1 82 ? -13.529 2.110 22.011 1.00 75.25 82 SER A C 1
ATOM 654 O O . SER A 1 82 ? -12.711 2.602 21.222 1.00 75.25 82 SER A O 1
ATOM 656 N N . THR A 1 83 ? -14.461 1.250 21.602 1.00 72.94 83 THR A N 1
ATOM 657 C CA . THR A 1 83 ? -14.605 0.791 20.212 1.00 72.94 83 THR A CA 1
ATOM 658 C C . THR A 1 83 ? -14.800 1.958 19.244 1.00 72.94 83 THR A C 1
ATOM 660 O O . THR A 1 83 ? -14.313 1.917 18.119 1.00 72.94 83 THR A O 1
ATOM 663 N N . HIS A 1 84 ? -15.471 3.022 19.694 1.00 74.81 84 HIS A N 1
ATOM 664 C CA . HIS A 1 84 ? -15.744 4.200 18.879 1.00 74.81 84 HIS A CA 1
ATOM 665 C C . HIS A 1 84 ? -14.479 5.028 18.617 1.00 74.81 84 HIS A C 1
ATOM 667 O O . HIS A 1 84 ? -14.212 5.407 17.480 1.00 74.81 84 HIS A O 1
ATOM 673 N N . GLU A 1 85 ? -13.669 5.279 19.647 1.00 75.06 85 GLU A N 1
ATOM 674 C CA . GLU A 1 85 ? -12.432 6.062 19.517 1.00 75.06 85 GLU A CA 1
ATOM 675 C C . GLU A 1 85 ? -11.432 5.363 18.598 1.00 75.06 85 GLU A C 1
ATOM 677 O O . GLU A 1 85 ? -10.870 5.979 17.695 1.00 75.06 85 GLU A O 1
ATOM 682 N N . THR A 1 86 ? -11.282 4.049 18.759 1.00 74.88 86 THR A N 1
ATOM 683 C CA . THR A 1 86 ? -10.353 3.251 17.954 1.00 74.88 86 THR A CA 1
ATOM 684 C C . THR A 1 86 ? -10.696 3.300 16.463 1.00 74.88 86 THR A C 1
ATOM 686 O O . THR A 1 86 ? -9.808 3.473 15.630 1.00 74.88 86 THR A O 1
ATOM 689 N N . VAL A 1 87 ? -11.982 3.206 16.112 1.00 76.62 87 VAL A N 1
ATOM 690 C CA . VAL A 1 87 ? -12.431 3.281 14.713 1.00 76.62 87 VAL A CA 1
ATOM 691 C C . VAL A 1 87 ? -12.178 4.668 14.120 1.00 76.62 87 VAL A C 1
ATOM 693 O O . VAL A 1 87 ? -11.724 4.766 12.981 1.00 76.62 87 VAL A O 1
ATOM 696 N N . VAL A 1 88 ? -12.408 5.739 14.886 1.00 80.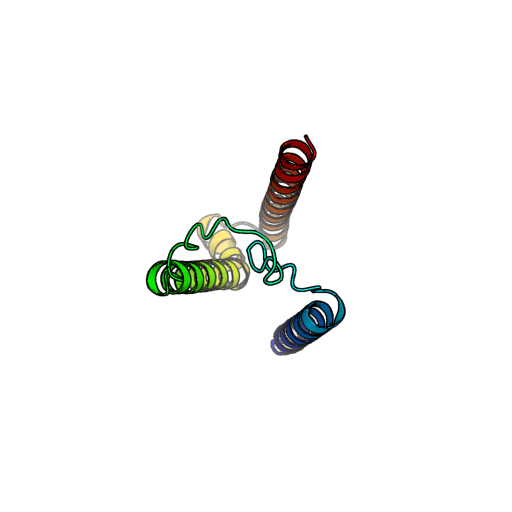25 88 VAL A N 1
ATOM 697 C CA . VAL A 1 88 ? -12.159 7.114 14.425 1.00 80.25 88 VAL A CA 1
ATOM 698 C C . VAL A 1 88 ? -10.669 7.344 14.165 1.00 80.25 88 VAL A C 1
ATOM 700 O O . VAL A 1 88 ? -10.311 7.851 13.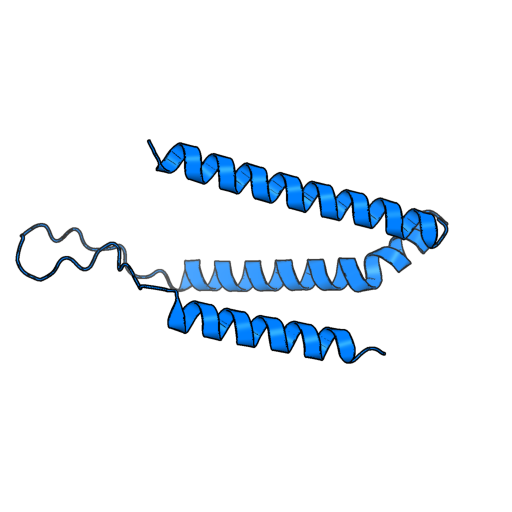103 1.00 80.25 88 VAL A O 1
ATOM 703 N N . TYR A 1 89 ? -9.788 6.930 15.079 1.00 77.88 89 TYR A N 1
ATOM 704 C CA . TYR A 1 89 ? -8.343 7.103 14.903 1.00 77.88 89 TYR A CA 1
ATOM 705 C C . TYR A 1 89 ? -7.786 6.288 13.730 1.00 77.88 89 TYR A C 1
ATOM 707 O O . TYR A 1 89 ? -7.006 6.820 12.939 1.00 77.88 89 TYR A O 1
ATOM 715 N N . ILE A 1 90 ? -8.219 5.035 13.563 1.00 80.62 90 ILE A N 1
ATOM 716 C CA . ILE A 1 90 ? -7.823 4.211 12.410 1.00 80.62 90 ILE A CA 1
ATOM 717 C C . ILE A 1 90 ? -8.344 4.827 11.104 1.00 80.62 90 ILE A C 1
ATOM 719 O O . ILE A 1 90 ? -7.600 4.913 10.130 1.00 80.62 90 ILE A O 1
ATOM 723 N N . GLY A 1 91 ? -9.580 5.335 11.093 1.00 80.00 91 GLY A N 1
ATOM 724 C CA . GLY A 1 91 ? -10.151 6.022 9.933 1.00 80.00 91 GLY A CA 1
ATOM 725 C C . GLY A 1 91 ? -9.370 7.277 9.528 1.00 80.00 91 GLY A C 1
ATOM 726 O O . GLY A 1 91 ? -9.123 7.488 8.341 1.00 80.00 91 GLY A O 1
ATOM 727 N N . ILE A 1 92 ? -8.919 8.080 10.497 1.00 84.56 92 ILE A N 1
ATOM 728 C CA . ILE A 1 92 ? -8.067 9.252 10.238 1.00 84.56 92 ILE A CA 1
ATOM 729 C C . ILE A 1 92 ? -6.729 8.821 9.627 1.00 84.56 92 ILE A C 1
ATOM 731 O O . ILE A 1 92 ? -6.297 9.401 8.631 1.00 84.56 92 ILE A O 1
ATOM 735 N N . LEU A 1 93 ? -6.087 7.785 10.175 1.00 82.00 93 L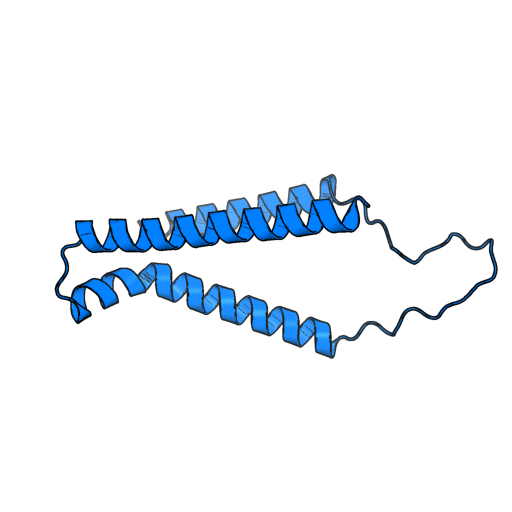EU A N 1
ATOM 736 C CA . LEU A 1 93 ? -4.827 7.259 9.639 1.00 82.00 93 LEU A CA 1
ATOM 737 C C . LEU A 1 93 ? -4.987 6.739 8.199 1.00 82.00 93 LEU A C 1
ATOM 739 O O . LEU A 1 93 ? -4.136 7.021 7.352 1.00 82.00 93 LEU A O 1
ATOM 743 N N . GLN A 1 94 ? -6.095 6.055 7.894 1.00 81.25 94 GLN A N 1
ATOM 744 C CA . GLN A 1 94 ? -6.423 5.603 6.537 1.00 81.25 94 GLN A CA 1
ATOM 745 C C . GLN A 1 94 ? -6.602 6.790 5.576 1.00 81.25 94 GLN A C 1
ATOM 747 O O . GLN A 1 94 ? -6.077 6.775 4.462 1.00 81.25 94 GLN A O 1
ATOM 752 N N . ALA A 1 95 ? -7.306 7.840 6.011 1.00 84.56 95 ALA A N 1
ATOM 753 C CA . ALA A 1 95 ? -7.550 9.036 5.208 1.00 84.56 95 ALA A CA 1
ATOM 754 C C . ALA A 1 95 ? -6.254 9.798 4.891 1.00 84.56 95 ALA A C 1
ATOM 756 O O . ALA A 1 95 ? -6.066 10.246 3.761 1.00 84.56 95 ALA A O 1
ATOM 757 N N . VAL A 1 96 ? -5.333 9.898 5.855 1.00 88.19 96 VAL A N 1
ATOM 758 C CA . VAL A 1 96 ? -4.013 10.513 5.645 1.00 88.19 96 VAL A CA 1
ATOM 759 C C . VAL A 1 96 ? -3.190 9.714 4.636 1.00 88.19 96 VAL A C 1
ATOM 761 O O . VAL A 1 96 ? -2.599 10.308 3.737 1.00 88.19 96 VAL A O 1
ATOM 764 N N . ASN A 1 97 ? -3.192 8.381 4.727 1.00 82.75 97 ASN A N 1
ATOM 765 C CA . ASN A 1 97 ? -2.516 7.525 3.746 1.00 82.75 97 ASN A CA 1
ATOM 766 C C . ASN A 1 97 ? -3.088 7.704 2.329 1.00 82.75 97 ASN A C 1
ATOM 768 O O . ASN A 1 97 ? -2.331 7.815 1.366 1.00 82.75 97 ASN A O 1
ATOM 772 N N . GLY A 1 98 ? -4.416 7.791 2.200 1.00 81.81 98 GLY A N 1
ATOM 773 C CA . GLY A 1 98 ? -5.080 8.071 0.924 1.00 81.81 98 GLY A CA 1
ATOM 774 C C . GLY A 1 98 ? -4.759 9.462 0.367 1.00 81.81 98 GLY A C 1
ATOM 775 O O . GLY A 1 98 ? -4.520 9.616 -0.826 1.00 81.81 98 GLY A O 1
ATOM 776 N N . ALA A 1 99 ? -4.694 10.486 1.217 1.00 87.62 99 ALA A N 1
ATOM 777 C CA . ALA A 1 99 ? -4.309 11.829 0.787 1.00 87.62 99 ALA A CA 1
ATOM 778 C C . ALA A 1 99 ? -2.839 11.883 0.338 1.00 87.62 99 ALA A C 1
ATOM 780 O O . ALA A 1 99 ? -2.523 12.481 -0.691 1.00 87.62 99 ALA A O 1
ATOM 781 N N . ALA A 1 100 ? -1.942 11.223 1.075 1.00 84.38 100 ALA A N 1
ATOM 782 C CA . ALA A 1 100 ? -0.528 11.141 0.729 1.00 84.38 100 ALA A CA 1
ATOM 783 C C . ALA A 1 100 ? -0.306 10.425 -0.612 1.00 84.38 100 ALA A C 1
ATOM 785 O O . ALA A 1 100 ? 0.493 10.892 -1.422 1.00 84.38 100 ALA A O 1
ATOM 786 N N . SER A 1 101 ? -1.037 9.339 -0.887 1.00 81.31 101 SER A N 1
ATOM 787 C CA . SER A 1 101 ? -0.915 8.624 -2.162 1.00 81.31 101 SER A CA 1
ATOM 788 C C . SER A 1 101 ? -1.373 9.477 -3.348 1.00 81.31 101 SER A C 1
ATOM 790 O O . SER A 1 101 ? -0.664 9.544 -4.351 1.00 81.31 101 SER A O 1
ATOM 792 N N . VAL A 1 102 ? -2.487 10.206 -3.217 1.00 83.50 102 VAL A N 1
ATOM 793 C CA . VAL A 1 102 ? -2.962 11.145 -4.248 1.00 83.50 102 VAL A CA 1
ATOM 794 C C . VAL A 1 102 ? -1.934 12.246 -4.512 1.00 83.50 102 VAL A C 1
ATOM 796 O O . VAL A 1 102 ? -1.673 12.566 -5.669 1.00 83.50 102 VAL A O 1
ATOM 799 N N . LEU A 1 103 ? -1.308 12.795 -3.467 1.00 85.25 103 LEU A N 1
ATOM 800 C CA . LEU A 1 103 ? -0.276 13.826 -3.614 1.00 85.25 103 LEU A CA 1
ATOM 801 C C . LEU A 1 103 ? 0.968 13.314 -4.346 1.00 85.25 103 LEU A C 1
ATOM 803 O O . LEU A 1 103 ? 1.497 14.015 -5.207 1.00 85.25 103 LEU A O 1
ATOM 807 N N . VAL A 1 104 ? 1.426 12.098 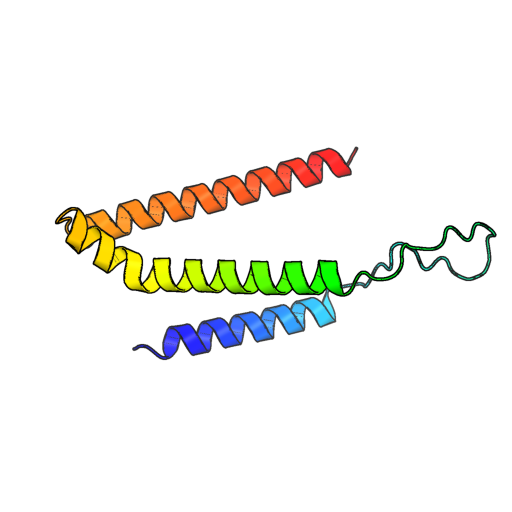-4.039 1.00 84.12 104 VAL A N 1
ATOM 808 C CA . VAL A 1 104 ? 2.577 11.490 -4.725 1.00 84.12 104 VAL A CA 1
ATOM 809 C C . VAL A 1 104 ? 2.263 11.241 -6.199 1.00 84.12 104 VAL A C 1
ATOM 811 O O . VAL A 1 104 ? 3.083 11.578 -7.052 1.00 84.12 104 VAL A O 1
ATOM 814 N N . TYR A 1 105 ? 1.074 10.719 -6.514 1.00 80.12 105 TYR A N 1
ATOM 815 C CA . TYR A 1 105 ? 0.652 10.520 -7.903 1.00 80.12 105 TYR A CA 1
ATOM 816 C C . TYR A 1 105 ? 0.510 11.839 -8.663 1.00 80.12 105 TYR A C 1
ATOM 818 O O . TYR A 1 105 ? 1.014 11.952 -9.777 1.00 80.12 105 TYR A O 1
ATOM 826 N N . ALA A 1 106 ? -0.105 12.856 -8.057 1.00 81.19 106 ALA A N 1
ATOM 827 C CA . ALA A 1 106 ? -0.201 14.184 -8.654 1.00 81.19 106 ALA A CA 1
ATOM 828 C C . ALA A 1 106 ? 1.191 14.789 -8.907 1.00 81.19 106 ALA A C 1
ATOM 830 O O . ALA A 1 106 ? 1.437 15.338 -9.978 1.00 81.19 106 ALA A O 1
ATOM 831 N N . GLY A 1 107 ? 2.125 14.630 -7.965 1.00 81.62 107 GLY A N 1
ATOM 832 C CA . GLY A 1 107 ? 3.513 15.061 -8.130 1.00 81.62 107 GLY A CA 1
ATOM 833 C C . GLY A 1 107 ? 4.241 14.332 -9.263 1.00 81.62 107 GLY A C 1
ATOM 834 O O . GLY A 1 107 ? 4.980 14.962 -10.016 1.00 81.62 107 GLY A O 1
ATOM 835 N N . PHE A 1 108 ? 4.009 13.027 -9.424 1.00 76.94 108 PHE A N 1
ATOM 836 C CA . PHE A 1 108 ? 4.552 12.251 -10.541 1.00 76.94 108 PHE A CA 1
ATOM 837 C C . PHE A 1 108 ? 3.996 12.717 -11.890 1.00 76.94 108 PHE A C 1
ATOM 839 O O . PHE A 1 108 ? 4.770 12.935 -12.817 1.00 76.94 108 PHE A O 1
ATOM 846 N N . VAL A 1 109 ? 2.681 12.930 -11.990 1.00 76.31 109 VAL A N 1
ATOM 847 C CA . VAL A 1 109 ? 2.027 13.403 -13.222 1.00 76.31 109 VAL A CA 1
ATOM 848 C C . VAL A 1 109 ? 2.527 14.791 -13.625 1.00 76.31 109 VAL A C 1
ATOM 850 O O . VAL A 1 109 ? 2.808 15.017 -14.796 1.00 76.31 109 VAL A O 1
ATOM 853 N N . VAL A 1 110 ? 2.702 15.706 -12.668 1.00 73.44 110 VAL A N 1
ATOM 854 C CA . VAL A 1 110 ? 3.224 17.054 -12.949 1.00 73.44 110 VAL A CA 1
ATOM 855 C C . VAL A 1 110 ? 4.689 17.019 -13.393 1.00 73.44 110 VAL A C 1
ATOM 857 O O . VAL A 1 110 ? 5.083 17.824 -14.223 1.00 73.44 110 VAL A O 1
ATOM 860 N N . LYS A 1 111 ? 5.499 16.092 -12.868 1.00 63.41 111 LYS A N 1
ATOM 861 C CA . LYS A 1 111 ? 6.938 16.010 -13.169 1.00 63.41 111 LYS A CA 1
ATOM 862 C C . LYS A 1 111 ? 7.275 15.228 -14.449 1.00 63.41 111 LYS A C 1
ATOM 864 O O . LYS A 1 111 ? 8.379 15.377 -14.950 1.00 63.41 111 LYS A O 1
ATOM 869 N N . LEU A 1 112 ? 6.371 14.372 -14.931 1.00 54.16 112 LEU A N 1
ATOM 870 C CA . LEU A 1 112 ? 6.495 13.636 -16.203 1.00 54.16 112 LEU A CA 1
ATOM 871 C C . LEU A 1 112 ? 5.734 14.295 -17.365 1.00 54.16 112 LEU A C 1
ATOM 873 O O . LEU A 1 112 ? 5.896 13.866 -18.502 1.00 54.16 112 LEU A O 1
ATOM 877 N N . GLY A 1 113 ? 4.875 15.277 -17.078 1.00 52.62 113 GLY A N 1
ATOM 878 C CA . GLY A 1 113 ? 4.158 16.062 -18.086 1.00 52.62 113 GLY A CA 1
ATOM 879 C C . GLY A 1 113 ? 4.925 17.280 -18.616 1.00 52.62 113 GLY A C 1
ATOM 880 O O . GLY A 1 113 ? 4.384 17.973 -19.474 1.00 52.62 113 GLY A O 1
ATOM 881 N N . ASP A 1 114 ? 6.133 17.529 -18.102 1.00 42.84 114 ASP A N 1
ATOM 882 C CA . ASP A 1 114 ? 7.093 18.570 -18.515 1.00 42.84 114 ASP A CA 1
ATOM 883 C C . ASP A 1 114 ? 8.321 17.888 -19.147 1.00 42.84 114 ASP A C 1
ATOM 885 O O . ASP A 1 114 ? 8.839 18.394 -20.169 1.00 42.84 114 ASP A O 1
#

Secondary structure (DSSP, 8-state):
--SHHHHHHHHHHHHHHHHHHHH-----TT---TTS----------HHHHHHHHHHHHHHHHHHHHHHHHHHHHHHHHH---HHHHHHHHHHHHHHHHHHHHHHHHHHHHHH--

Radius of gyration: 21.17 Å; chains: 1; bounding box: 41×33×66 Å

InterPro domains:
  IPR051068 Major Facilitator Superfamily Domain-Containing Protein [PTHR23510] (1-110)

=== Feature glossary ===
Legend for the data blocks above and below:

— What the protein is —

The amino-acid sequence is the protein's primary structure: the linear order of residues from the N-terminus to the C-terminus, written in one-letter code. Everything else here — the 3D coordinates, the secondary structure, the domain annotations — is ultimately a consequence of this string.

Functional annotations link the protein to curated databases. InterPro entries identify conserved domains and families by matching the sequence against member-database signatures (Pfam, PROSITE, CDD, …). Gene Ontology (GO) terms describe molecular function, biological process, and cellular component in a controlled vocabulary. CATH places the structure in a hierarchical fold classification (Class/Architecture/Topology/Homologous-superfamily). The organism is the source species.

— Where its atoms are —

Atomic coordinates in PDBx/mmCIF format — the same representation the Protein Data Bank distributes. Each line of the _atom_site loop places one backbone atom in Cartesian space (units: ångströms, origin: arbitrary).

The six renders are orthographic views along the three Cartesian axes in both directions. Representation (cartoon, sticks, or surface) and color scheme (sequence-rainbow or by-chain) vary across proteins so the training set covers all the common visualization conventions.

— Local backbone conformation —

Eight-state secondary structure (DSSP): H is the canonical α-helix, G the tighter 3₁₀-helix, I the wider π-helix; E/B are β-structure, T and S are turns and bends, and '-' is everything else. DSSP derives these from the pattern of main-chain N–H···O=C hydrogen bonds, not from the sequence.

Three-state secondary structure (P-SEA) collapses the eight DSSP classes into helix (a), strand (b), and coil (c). P-SEA assigns these from Cα geometry alone — distances and angles — without requiring backbone oxygens, so it works on any Cα trace.

φ (phi) and ψ (psi) are the two rotatable backbone dihedrals per residue: φ is the C(i-1)–N–Cα–C torsion, ψ is the N–Cα–C–N(i+1) torsion, both in degrees on (−180°, 180°]. α-helical residues cluster near (−60°, −45°); β-strand residues near (−120°, +130°). A Ramachandran plot is simply a scatter of (φ, ψ) for every residue.

— Global shape and packing —

The geometric summary reports three shape descriptors. Rg (radius of gyration) measures how spread out the Cα atoms are about their centre of mass; compact globular proteins have small Rg, elongated or unfolded ones large. Cα contacts (<8 Å, |i−j|>4) count long-range residue pairs in spatial proximity — high for tightly packed folds, near zero for rods or random coil. The bounding-box extents give the protein's footprint along x, y, z in Å.

SASA measures how much of the protein is reachable by solvent. It is computed by rolling a water-sized probe over the atomic surface and summing the exposed area (Å²). Per-residue SASA distinguishes core (buried, low SASA) from surface (exposed, high SASA) residues; total SASA is a whole-molecule size measure.

Plot images: a contact map (which residues are close in 3D, as an N×N binary image), a Ramachandran scatter (backbone torsion angles, revealing secondary-structure composition at a glance), and — for AlphaFold structures — a PAE heatmap (pairwise prediction confidence).

— Structural neighborhood —

A 3Di character summarizes, for each residue, the relative orientation of the Cα frame of its nearest spatial neighbor. Because it encodes fold topology rather than chemistry, 3Di alignments detect remote structural similarity that sequence alignment misses.

The Foldseek neighbor list gives the closest experimentally determined structures in the PDB, ranked by structural alignment. TM-score near 1 means near-identical fold; near 0.3 means only rough topology match. This is how one finds what a novel AlphaFold prediction most resembles in the solved-structure universe.

— Confidence and disorder —

For AlphaFold models, the B-factor field carries pLDDT — the model's own estimate of local accuracy on a 0–100 scale. Regions with pLDDT<50 should be treated as essentially unmodeled; they often correspond to intrinsically disordered segments.

Crystallographic B-factors measure how much each atom's electron density is smeared out, in Å². They rise in mobile loops and surface residues and fall in the buried interior. In AlphaFold models this column is repurposed to hold pLDDT instead.

Predicted Aligned Error (PAE) is an AlphaFold confidence matrix: entry (i, j) is the expected error in the position of residue j, in ångströms, when the prediction is superimposed on the true structure at residue i. Low PAE within a block of residues means that block is internally rigid and well-predicted; high PAE between two blocks means their relative placement is uncertain even if each block individually is confident.